Protein AF-A0A939M098-F1 (afdb_monomer_lite)

Secondary structure (DSSP, 8-state):
---------------EEEEETTEEEEEETTEEEEE-EEEEEEEETTEEEEEETTEEEE---

Structure (mmCIF, N/CA/C/O backbone):
data_AF-A0A939M098-F1
#
_entry.id   AF-A0A939M098-F1
#
loop_
_atom_site.group_PDB
_atom_site.id
_atom_site.type_symbol
_atom_site.label_atom_id
_atom_site.label_alt_id
_atom_site.label_comp_id
_atom_site.label_asym_id
_atom_site.label_entity_id
_atom_site.label_seq_id
_atom_site.pdbx_PDB_ins_code
_atom_site.Cartn_x
_atom_site.Cartn_y
_atom_site.Cartn_z
_atom_site.occupancy
_atom_site.B_iso_or_equiv
_atom_site.auth_seq_id
_atom_site.auth_comp_id
_atom_site.auth_asym_id
_atom_site.auth_atom_id
_atom_site.pdbx_PDB_model_num
ATOM 1 N N . MET A 1 1 ? -4.900 -31.941 13.733 1.00 40.88 1 MET A N 1
ATOM 2 C CA . MET A 1 1 ? -4.528 -31.394 12.410 1.00 40.88 1 MET A CA 1
ATOM 3 C C . MET A 1 1 ? -4.673 -29.878 12.454 1.00 40.88 1 MET A C 1
ATOM 5 O O . MET A 1 1 ? -5.801 -29.409 12.488 1.00 40.88 1 MET A O 1
ATOM 9 N N . ASN A 1 2 ? -3.575 -29.119 12.466 1.00 40.53 2 ASN A N 1
ATOM 10 C CA . ASN A 1 2 ? -3.626 -27.654 12.433 1.00 40.53 2 ASN A CA 1
ATOM 11 C C . ASN A 1 2 ? -3.343 -27.204 10.996 1.00 40.53 2 ASN A C 1
ATOM 13 O O . ASN A 1 2 ? -2.228 -27.378 10.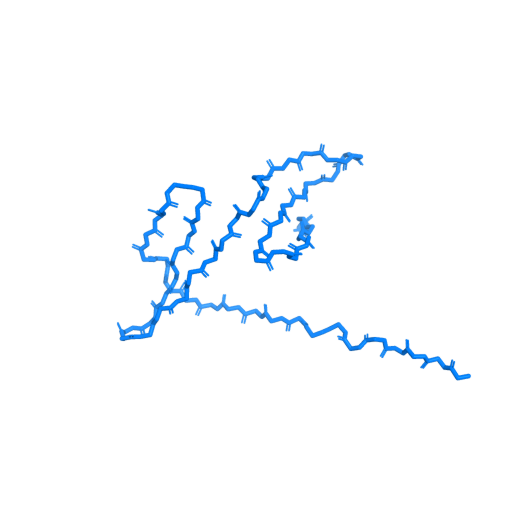511 1.00 40.53 2 ASN A O 1
ATOM 17 N N . ARG A 1 3 ? -4.347 -26.671 10.291 1.00 53.91 3 ARG A N 1
ATOM 18 C CA . ARG A 1 3 ? -4.121 -25.967 9.024 1.00 53.91 3 ARG A CA 1
ATOM 19 C C . ARG A 1 3 ? -3.577 -24.586 9.373 1.00 53.91 3 ARG A C 1
ATOM 21 O O . ARG A 1 3 ? -4.351 -23.671 9.624 1.00 53.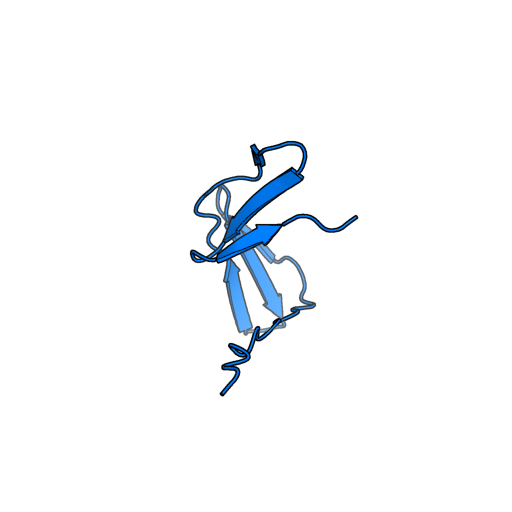91 3 ARG A O 1
ATOM 28 N N . ALA A 1 4 ? -2.256 -24.451 9.429 1.00 49.25 4 ALA A N 1
ATOM 29 C CA . ALA A 1 4 ? -1.636 -23.146 9.267 1.00 49.25 4 ALA A CA 1
ATOM 30 C C . ALA A 1 4 ? -1.946 -22.711 7.829 1.00 49.25 4 ALA A C 1
ATOM 32 O O . ALA A 1 4 ? -1.343 -23.218 6.884 1.00 49.25 4 ALA A O 1
ATOM 33 N N . GLY A 1 5 ? -2.973 -21.877 7.644 1.00 51.56 5 GLY A N 1
ATOM 34 C CA . GLY A 1 5 ? -3.175 -21.198 6.369 1.00 51.56 5 GLY A CA 1
ATOM 35 C C . GLY A 1 5 ? -1.894 -20.431 6.074 1.00 51.56 5 GLY A C 1
ATOM 36 O O . GLY A 1 5 ? -1.438 -19.672 6.925 1.00 51.56 5 GLY A O 1
ATOM 37 N N . ALA A 1 6 ? -1.259 -20.701 4.937 1.00 59.56 6 ALA A N 1
ATOM 38 C CA . ALA A 1 6 ? -0.047 -20.001 4.553 1.00 59.56 6 ALA A CA 1
ATOM 39 C C . ALA A 1 6 ? -0.391 -18.515 4.379 1.00 59.56 6 ALA A C 1
ATOM 41 O O . ALA A 1 6 ? -0.956 -18.116 3.366 1.00 59.56 6 ALA A O 1
ATOM 42 N N . THR A 1 7 ? -0.100 -17.694 5.386 1.00 60.16 7 THR A N 1
ATOM 43 C CA . THR A 1 7 ? -0.090 -16.240 5.248 1.00 60.16 7 THR A CA 1
ATOM 44 C C . THR A 1 7 ? 1.136 -15.887 4.424 1.00 60.16 7 THR A C 1
ATOM 46 O O . THR A 1 7 ? 2.234 -15.718 4.954 1.00 60.16 7 THR A O 1
ATOM 49 N N . THR A 1 8 ? 0.975 -15.873 3.105 1.00 63.66 8 THR A N 1
ATOM 50 C CA . THR A 1 8 ? 2.006 -15.400 2.187 1.00 63.66 8 THR A CA 1
ATOM 51 C C . THR A 1 8 ? 2.064 -13.882 2.285 1.00 63.66 8 THR A C 1
ATOM 53 O O . THR A 1 8 ? 1.259 -13.178 1.687 1.00 63.66 8 THR A O 1
ATOM 56 N N . THR A 1 9 ? 3.011 -13.372 3.065 1.00 66.81 9 THR A N 1
ATOM 57 C CA . THR A 1 9 ? 3.338 -11.946 3.068 1.00 66.81 9 THR A CA 1
ATOM 58 C C . THR A 1 9 ? 4.180 -11.637 1.836 1.00 66.81 9 THR A C 1
ATOM 60 O O . THR A 1 9 ? 5.262 -12.199 1.663 1.00 66.81 9 THR A O 1
ATOM 63 N N . THR A 1 10 ? 3.702 -10.739 0.979 1.00 68.62 10 THR A N 1
ATOM 64 C CA . THR A 1 10 ? 4.466 -10.225 -0.162 1.00 68.62 10 THR A CA 1
ATOM 65 C C . THR A 1 10 ? 4.870 -8.785 0.119 1.00 68.62 10 THR A C 1
ATOM 67 O O . THR A 1 10 ? 4.018 -7.922 0.299 1.00 68.62 10 THR A O 1
ATOM 70 N N . SER A 1 11 ? 6.176 -8.526 0.142 1.00 71.88 11 SER A N 1
ATOM 71 C CA . SER A 1 11 ? 6.733 -7.178 0.273 1.00 71.88 11 SER A CA 1
ATOM 72 C C . SER A 1 11 ? 7.315 -6.745 -1.065 1.00 71.88 11 SER A C 1
ATOM 74 O O . SER A 1 11 ? 8.139 -7.458 -1.638 1.00 71.88 11 SER A O 1
ATOM 76 N N . ILE A 1 12 ? 6.913 -5.573 -1.556 1.00 72.31 12 ILE A N 1
ATOM 77 C CA . ILE A 1 12 ? 7.423 -5.000 -2.806 1.00 72.31 12 ILE A CA 1
ATOM 78 C C . ILE A 1 12 ? 8.176 -3.713 -2.480 1.00 72.31 12 ILE A C 1
ATOM 80 O O . ILE A 1 12 ? 7.643 -2.824 -1.820 1.00 72.31 12 ILE A O 1
ATOM 84 N N . ASN A 1 13 ? 9.416 -3.609 -2.955 1.00 76.94 13 ASN A N 1
ATOM 85 C CA . ASN A 1 13 ? 10.208 -2.386 -2.886 1.00 76.94 13 ASN A CA 1
ATOM 86 C C . ASN A 1 13 ? 10.467 -1.903 -4.317 1.00 76.94 13 ASN A C 1
ATOM 88 O O . ASN A 1 13 ? 11.331 -2.428 -5.016 1.00 76.94 13 ASN A O 1
ATOM 92 N N . ALA A 1 14 ? 9.643 -0.969 -4.783 1.00 81.94 14 ALA A N 1
ATOM 93 C CA . ALA A 1 14 ? 9.709 -0.430 -6.134 1.00 81.94 14 ALA A CA 1
ATOM 94 C C . ALA A 1 14 ? 9.423 1.080 -6.118 1.00 81.94 14 ALA A C 1
ATOM 96 O O . ALA A 1 14 ? 8.703 1.549 -5.232 1.00 81.94 14 ALA A O 1
ATOM 97 N N . PRO A 1 15 ? 9.944 1.847 -7.097 1.00 85.75 15 PRO A N 1
ATOM 98 C CA . PRO A 1 15 ? 9.631 3.262 -7.220 1.00 85.75 15 PRO A CA 1
ATOM 99 C C . PRO A 1 15 ? 8.131 3.479 -7.409 1.00 85.75 15 PRO A C 1
ATOM 101 O O . PRO A 1 15 ? 7.495 2.827 -8.246 1.00 85.75 15 PRO A O 1
ATOM 104 N N . LEU A 1 16 ? 7.590 4.439 -6.664 1.00 87.31 16 LEU A N 1
ATOM 105 C CA . LEU A 1 16 ? 6.263 4.977 -6.912 1.00 87.31 16 LEU A CA 1
ATOM 106 C C . LEU A 1 16 ? 6.275 5.707 -8.260 1.00 87.31 16 LEU A C 1
ATOM 108 O O . LEU A 1 16 ? 7.059 6.633 -8.459 1.00 87.31 16 LEU A O 1
ATOM 112 N N . ARG A 1 17 ? 5.420 5.279 -9.190 1.00 86.94 17 ARG A N 1
ATOM 113 C CA . ARG A 1 17 ? 5.327 5.875 -10.529 1.00 86.94 17 ARG A CA 1
ATOM 114 C C . ARG A 1 17 ? 4.323 7.009 -10.570 1.00 86.94 17 ARG A C 1
ATOM 116 O O . ARG A 1 17 ? 4.629 8.069 -11.105 1.00 86.94 17 ARG A O 1
ATOM 123 N N . ARG A 1 18 ? 3.116 6.758 -10.060 1.00 87.19 18 ARG A N 1
ATOM 124 C CA . ARG A 1 18 ? 1.994 7.702 -10.077 1.00 87.19 18 ARG A CA 1
ATOM 125 C C . ARG A 1 18 ? 0.879 7.263 -9.132 1.00 87.19 18 ARG A C 1
ATOM 127 O O . ARG A 1 18 ? 0.827 6.100 -8.734 1.00 87.19 18 ARG A O 1
ATOM 134 N N . PHE A 1 19 ? -0.017 8.197 -8.844 1.00 86.69 19 PHE A N 1
ATOM 135 C CA . PHE A 1 19 ? -1.309 7.937 -8.217 1.00 86.69 19 PHE A CA 1
ATOM 136 C C . PHE A 1 19 ? -2.411 8.018 -9.276 1.00 86.69 19 PHE A C 1
ATOM 138 O O . PHE A 1 19 ? -2.379 8.899 -10.136 1.00 86.69 19 PHE A O 1
ATOM 145 N N . GLU A 1 20 ? -3.369 7.102 -9.212 1.00 84.06 20 GLU A N 1
ATOM 146 C CA . GLU A 1 20 ? -4.569 7.070 -10.049 1.00 84.06 20 GLU A CA 1
ATOM 147 C C . GLU A 1 20 ? -5.788 7.133 -9.123 1.00 84.06 20 GLU A C 1
ATOM 149 O O . GLU A 1 20 ? -6.298 6.114 -8.668 1.00 84.06 20 GLU A O 1
ATOM 154 N N . GLY A 1 21 ? -6.212 8.355 -8.780 1.00 85.12 21 GLY A N 1
ATOM 155 C CA . GLY A 1 21 ? -7.233 8.569 -7.751 1.00 85.12 21 GLY A CA 1
ATOM 156 C C . GLY A 1 21 ? -6.733 8.110 -6.380 1.00 85.12 21 GLY A C 1
ATOM 157 O O . GLY A 1 21 ? -5.711 8.607 -5.906 1.00 85.12 21 GLY A O 1
ATOM 158 N N . ASP A 1 22 ? -7.433 7.147 -5.780 1.00 83.12 22 ASP A N 1
ATOM 159 C CA . ASP A 1 22 ? -7.050 6.507 -4.514 1.00 83.12 22 ASP A CA 1
ATOM 160 C C . ASP A 1 22 ? -6.038 5.359 -4.700 1.00 83.12 22 ASP A C 1
ATOM 162 O O . ASP A 1 22 ? -5.498 4.835 -3.727 1.00 83.12 22 ASP A O 1
ATOM 166 N N . HIS A 1 23 ? -5.763 4.957 -5.943 1.00 84.62 23 HIS A N 1
ATOM 167 C CA . HIS A 1 23 ? -4.867 3.854 -6.282 1.00 84.62 23 HIS A CA 1
ATOM 168 C C . HIS A 1 23 ? -3.432 4.339 -6.493 1.00 84.62 23 HIS A C 1
ATOM 170 O O . HIS A 1 23 ? -3.184 5.488 -6.872 1.00 84.62 23 HIS A O 1
ATOM 176 N N . PHE A 1 24 ? -2.459 3.450 -6.299 1.00 87.25 24 PHE A N 1
ATOM 177 C CA . PHE A 1 24 ? -1.052 3.766 -6.534 1.00 87.25 24 PHE A CA 1
ATOM 178 C C . PHE A 1 24 ? -0.398 2.737 -7.447 1.00 87.25 24 PHE A C 1
ATOM 180 O O . PHE A 1 24 ? -0.580 1.529 -7.308 1.00 87.25 24 PHE A O 1
ATOM 187 N N . VAL A 1 25 ? 0.385 3.239 -8.400 1.00 86.50 25 VAL A N 1
ATOM 188 C CA . VAL A 1 25 ? 1.117 2.419 -9.362 1.00 86.50 25 VAL A CA 1
ATOM 189 C C . VAL A 1 25 ? 2.589 2.460 -8.996 1.00 86.50 25 VAL A C 1
ATOM 191 O O . VAL A 1 25 ? 3.207 3.529 -8.972 1.00 86.50 25 VAL A O 1
ATOM 194 N N . VAL A 1 26 ? 3.173 1.294 -8.749 1.00 89.25 26 VAL A N 1
ATOM 195 C CA . VAL A 1 26 ? 4.618 1.134 -8.546 1.00 89.25 26 VAL A CA 1
ATOM 196 C C . VAL A 1 26 ? 5.217 0.372 -9.717 1.00 89.25 26 VAL A C 1
ATOM 198 O O . VAL A 1 26 ? 4.519 -0.357 -10.419 1.00 89.25 26 VAL A O 1
ATOM 201 N N . GLY A 1 27 ? 6.515 0.512 -9.965 1.00 86.69 27 GLY A N 1
ATOM 202 C CA . GLY A 1 27 ? 7.139 -0.308 -10.998 1.00 86.69 27 GLY A CA 1
ATOM 203 C C . GLY A 1 27 ? 8.580 0.034 -11.322 1.00 86.69 27 GLY A C 1
ATOM 204 O O . GLY A 1 27 ? 9.021 1.171 -11.159 1.00 86.69 27 GLY A O 1
ATOM 205 N N . ILE A 1 28 ? 9.295 -0.945 -11.869 1.00 84.19 28 ILE A N 1
ATOM 206 C CA . ILE A 1 28 ? 10.713 -0.864 -12.229 1.00 84.19 28 ILE A CA 1
ATOM 207 C C . ILE A 1 28 ? 10.846 -1.024 -13.748 1.00 84.19 28 ILE A C 1
ATOM 209 O O . ILE A 1 28 ? 10.325 -1.975 -14.324 1.00 84.19 28 ILE A O 1
ATOM 213 N N . ALA A 1 29 ? 11.561 -0.098 -14.398 1.00 83.75 29 ALA A N 1
ATOM 214 C CA . ALA A 1 29 ? 11.811 -0.091 -15.847 1.00 83.75 29 ALA A CA 1
ATOM 215 C C . ALA A 1 29 ? 10.539 -0.259 -16.712 1.00 83.75 29 ALA A C 1
ATOM 217 O O . ALA A 1 29 ? 9.804 0.709 -16.901 1.00 83.75 29 ALA A O 1
ATOM 218 N N . PHE A 1 30 ? 10.256 -1.462 -17.217 1.00 84.44 30 PHE A N 1
ATOM 219 C CA . PHE A 1 30 ? 9.090 -1.751 -18.064 1.00 84.44 30 PHE A CA 1
A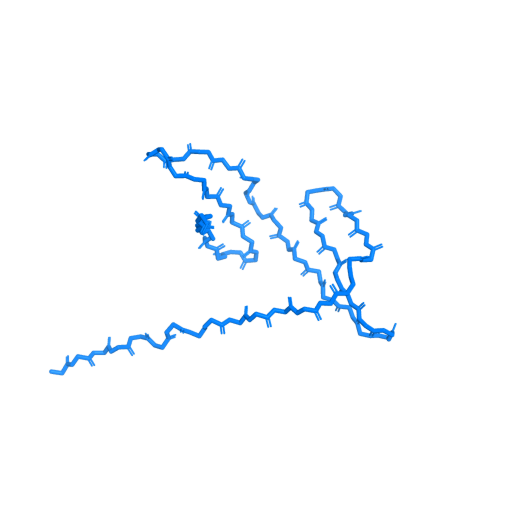TOM 220 C C . PHE A 1 30 ? 7.964 -2.505 -17.337 1.00 84.44 30 PHE A C 1
ATOM 222 O O . PHE A 1 30 ? 6.888 -2.668 -17.903 1.00 84.44 30 PHE A O 1
ATOM 229 N N . LEU A 1 31 ? 8.178 -2.936 -16.088 1.00 84.75 31 LEU A N 1
ATOM 230 C CA . LEU A 1 31 ? 7.177 -3.640 -15.286 1.00 84.75 31 LEU A CA 1
ATOM 231 C C . LEU A 1 31 ? 6.485 -2.670 -14.324 1.00 84.75 31 LEU A C 1
ATOM 233 O O . LEU A 1 31 ? 7.151 -1.879 -13.653 1.00 84.75 31 LEU A O 1
ATOM 237 N N . SER A 1 32 ? 5.157 -2.748 -14.248 1.00 85.44 32 SER A N 1
ATOM 238 C CA . SER A 1 32 ? 4.333 -1.936 -13.346 1.00 85.44 32 SER A CA 1
ATOM 239 C C . SER A 1 32 ? 3.293 -2.816 -12.657 1.00 85.44 32 SER A C 1
ATOM 241 O O . SER A 1 32 ? 2.763 -3.733 -13.280 1.00 85.44 32 SER A O 1
ATOM 243 N N . THR A 1 33 ? 2.987 -2.502 -11.404 1.00 86.38 33 THR A N 1
ATOM 244 C CA . THR A 1 33 ? 1.902 -3.095 -10.623 1.00 86.38 33 THR A CA 1
ATOM 245 C C . THR A 1 33 ? 1.024 -1.960 -10.118 1.00 86.38 33 THR A C 1
ATOM 247 O O . THR A 1 33 ? 1.528 -1.001 -9.528 1.00 86.38 33 THR A O 1
ATOM 250 N N . THR A 1 34 ? -0.275 -2.064 -10.370 1.00 87.81 34 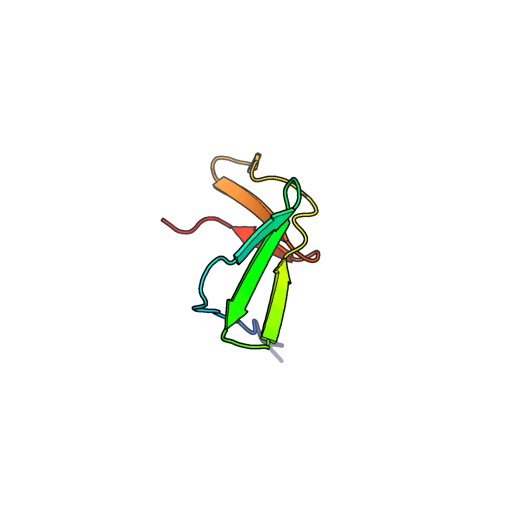THR A N 1
ATOM 251 C CA . THR A 1 34 ? -1.285 -1.155 -9.826 1.00 87.81 34 THR A CA 1
ATOM 252 C C . THR A 1 34 ? -1.874 -1.791 -8.581 1.00 87.81 34 THR A C 1
ATOM 254 O O . THR A 1 34 ? -2.214 -2.968 -8.615 1.00 87.81 34 THR A O 1
ATOM 257 N N . PHE A 1 35 ? -1.970 -1.017 -7.506 1.00 86.56 35 PHE A N 1
ATOM 258 C CA . PHE A 1 35 ? -2.637 -1.415 -6.276 1.00 86.56 35 PHE A CA 1
ATOM 259 C C . PHE A 1 35 ? -3.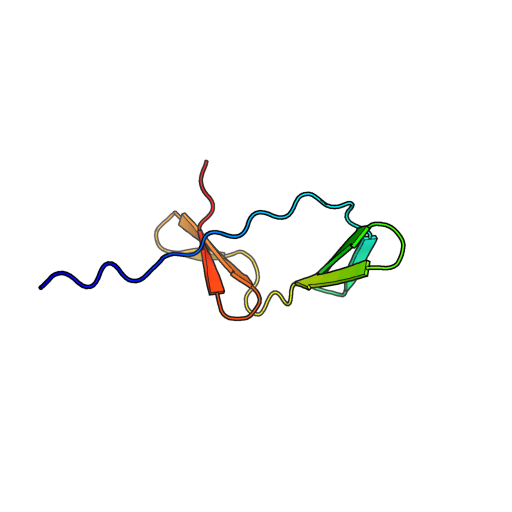985 -0.714 -6.180 1.00 86.56 35 PHE A C 1
ATOM 261 O O . PHE A 1 35 ? -4.045 0.510 -6.001 1.00 86.56 35 PHE A O 1
ATOM 268 N N . GLU A 1 36 ? -5.063 -1.484 -6.288 1.00 88.62 36 GLU A N 1
ATOM 269 C CA . GLU A 1 36 ? -6.421 -0.968 -6.256 1.00 88.62 36 GLU A CA 1
ATOM 270 C C . GLU A 1 36 ? -6.921 -0.872 -4.815 1.00 88.62 36 GLU A C 1
ATOM 272 O O . GLU A 1 36 ? -7.426 -1.818 -4.209 1.00 88.62 36 GLU A O 1
ATOM 277 N N . VAL A 1 37 ? -6.784 0.318 -4.240 1.00 88.75 37 VAL A N 1
ATOM 278 C CA . VAL A 1 37 ? -7.413 0.672 -2.964 1.00 88.75 37 VAL A CA 1
ATOM 279 C C . VAL A 1 37 ? -8.942 0.643 -3.101 1.00 88.75 37 VAL A C 1
ATOM 281 O O . VAL A 1 37 ? -9.553 1.591 -3.583 1.00 88.75 37 VAL A O 1
ATOM 284 N N . SER A 1 38 ? -9.566 -0.454 -2.670 1.00 87.12 38 SER A N 1
ATOM 285 C CA . SER A 1 38 ? -11.028 -0.615 -2.655 1.00 87.12 38 SER A CA 1
ATOM 286 C C . SER A 1 38 ? -11.678 0.129 -1.489 1.00 87.12 38 SER A C 1
ATOM 288 O O . SER A 1 38 ? -12.836 0.533 -1.561 1.00 87.12 38 SER A O 1
ATOM 290 N N . THR A 1 39 ? -10.952 0.294 -0.383 1.00 87.50 39 THR A N 1
ATOM 291 C CA . THR A 1 39 ? -11.408 1.091 0.758 1.00 87.50 39 THR A CA 1
ATOM 292 C C . THR A 1 39 ? -10.262 1.964 1.236 1.00 87.50 39 THR A C 1
ATOM 29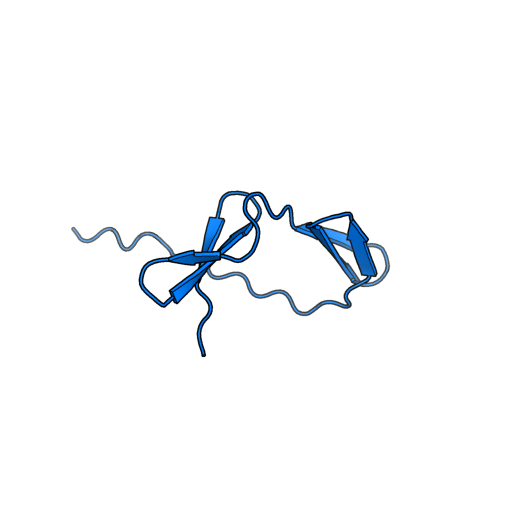4 O O . THR A 1 39 ? -9.213 1.417 1.602 1.00 87.50 39 THR A O 1
ATOM 297 N N . PRO A 1 40 ? -10.442 3.299 1.253 1.00 86.88 40 PRO A N 1
ATOM 298 C CA . PRO A 1 40 ? -9.399 4.211 1.685 1.00 86.88 40 PRO A CA 1
ATOM 299 C C . PRO A 1 40 ? -9.013 3.940 3.145 1.00 86.88 40 PRO A C 1
ATOM 301 O O . PRO A 1 40 ? -9.781 3.318 3.894 1.00 86.88 40 PRO A O 1
ATOM 304 N N . PRO A 1 41 ? -7.823 4.396 3.569 1.00 88.06 41 PRO A N 1
ATOM 305 C CA . PRO A 1 41 ? -7.375 4.207 4.933 1.00 88.06 41 PRO A CA 1
ATOM 306 C C . PRO A 1 41 ? -8.380 4.829 5.903 1.00 88.06 41 PRO A C 1
ATOM 308 O O . PRO A 1 41 ? -8.645 6.029 5.858 1.00 88.06 41 PRO A O 1
ATOM 311 N N . HIS A 1 42 ? -8.931 4.002 6.781 1.00 88.81 42 HIS A N 1
ATOM 312 C CA . HIS A 1 42 ? -9.917 4.383 7.781 1.00 88.81 42 HIS A CA 1
ATOM 313 C C . HIS A 1 42 ? -9.532 3.801 9.136 1.00 88.81 42 HIS A C 1
ATOM 315 O O . HIS A 1 42 ? -8.759 2.846 9.244 1.00 88.81 42 HIS A O 1
ATOM 321 N N . GLN A 1 43 ? -10.045 4.416 10.195 1.00 90.25 43 GLN A N 1
ATOM 322 C CA . GLN A 1 43 ? -9.779 3.968 11.549 1.00 90.25 43 GLN A CA 1
ATOM 323 C C . GLN A 1 43 ? -10.929 3.089 12.034 1.00 90.25 43 GLN A C 1
ATOM 325 O O . GLN A 1 43 ? -12.068 3.541 12.125 1.00 90.25 43 GLN A O 1
ATOM 330 N N . GLU A 1 44 ? -10.614 1.849 12.391 1.00 89.38 44 GLU A N 1
ATOM 331 C CA . GLU A 1 44 ? -11.563 0.893 12.952 1.00 89.38 44 GLU A CA 1
ATOM 332 C C . GLU A 1 44 ? -11.016 0.368 14.280 1.00 89.38 44 GLU A C 1
ATOM 334 O O . GLU A 1 44 ? -9.878 -0.096 14.361 1.00 89.38 44 GLU A O 1
ATOM 339 N N . ALA A 1 45 ? -11.809 0.490 15.349 1.00 86.50 45 ALA A N 1
ATOM 340 C CA . ALA A 1 45 ? -11.429 0.059 16.700 1.00 86.50 45 ALA A CA 1
ATOM 341 C C . ALA A 1 45 ? -10.042 0.578 17.158 1.00 86.50 45 ALA A C 1
ATOM 343 O O . ALA A 1 45 ? -9.275 -0.129 17.809 1.00 86.50 45 ALA A O 1
ATOM 344 N N . GLY A 1 46 ? -9.696 1.817 16.788 1.00 88.94 46 GLY A N 1
ATOM 345 C CA . GLY A 1 46 ? -8.413 2.448 17.125 1.00 88.94 46 GLY A CA 1
ATOM 346 C C . GLY A 1 46 ? -7.238 2.063 16.218 1.00 88.94 46 GLY A C 1
ATOM 347 O O . GLY A 1 46 ? -6.182 2.686 16.318 1.00 88.94 46 GLY A O 1
ATOM 348 N N . THR A 1 47 ? -7.421 1.123 15.289 1.00 88.94 47 THR A N 1
ATOM 349 C CA . THR A 1 47 ? -6.384 0.679 14.351 1.00 88.94 47 THR A CA 1
ATOM 350 C C . THR A 1 47 ? -6.643 1.230 12.952 1.00 88.94 47 THR A C 1
ATOM 352 O O . THR A 1 47 ? -7.784 1.300 12.503 1.00 88.94 47 THR A O 1
ATOM 355 N N . TRP A 1 48 ? -5.586 1.643 12.252 1.00 91.31 48 TRP A N 1
ATOM 356 C CA . TRP A 1 48 ? -5.699 2.061 10.854 1.00 91.31 48 TRP A CA 1
ATOM 357 C C . TRP A 1 48 ? -5.752 0.840 9.943 1.00 91.31 48 TRP A C 1
ATOM 359 O O . TRP A 1 48 ? -4.830 0.018 9.959 1.00 91.31 48 TRP A O 1
ATOM 369 N N . LYS A 1 49 ? -6.814 0.762 9.146 1.00 91.56 49 LYS A N 1
ATOM 370 C CA . LYS A 1 49 ? -7.069 -0.289 8.167 1.00 91.56 49 LYS A CA 1
ATOM 371 C C . LYS A 1 49 ? -7.241 0.301 6.773 1.00 91.56 49 LYS A C 1
ATOM 373 O O . LYS A 1 49 ? -7.671 1.441 6.629 1.00 91.56 49 LYS A O 1
ATOM 378 N N . MET A 1 50 ? -6.910 -0.470 5.749 1.00 91.94 50 MET A N 1
ATOM 379 C CA . MET A 1 50 ? -7.144 -0.148 4.338 1.00 91.94 50 MET A CA 1
ATOM 380 C C . MET A 1 50 ? -7.437 -1.452 3.597 1.00 91.94 50 MET A C 1
ATOM 382 O O . MET A 1 50 ? -6.880 -2.481 3.964 1.00 91.94 50 MET A O 1
ATOM 386 N N . VAL A 1 51 ? -8.265 -1.425 2.554 1.00 90.31 51 VAL A N 1
ATOM 387 C CA . VAL A 1 51 ? -8.465 -2.596 1.686 1.00 90.31 51 VAL A CA 1
ATOM 388 C C . VAL A 1 51 ? -7.806 -2.330 0.342 1.00 90.31 51 VAL A C 1
ATOM 390 O O . VAL A 1 51 ? -8.176 -1.373 -0.339 1.00 90.31 51 VAL A O 1
ATOM 393 N N . VAL A 1 52 ? -6.843 -3.171 -0.028 1.00 88.06 52 VAL A N 1
ATOM 394 C CA . VAL A 1 52 ? -6.091 -3.086 -1.287 1.00 88.06 52 VAL A CA 1
ATOM 395 C C . VAL A 1 52 ? -6.208 -4.416 -2.013 1.00 88.06 52 VAL A C 1
ATOM 397 O O . VAL A 1 52 ? -5.926 -5.452 -1.419 1.00 88.06 52 VAL A O 1
ATOM 400 N N . ASP A 1 53 ? -6.664 -4.396 -3.265 1.00 85.69 53 ASP A N 1
ATOM 401 C CA . ASP A 1 53 ? -6.905 -5.592 -4.086 1.00 85.69 53 ASP A CA 1
ATOM 402 C C . ASP A 1 53 ? -7.771 -6.653 -3.364 1.00 85.69 53 ASP A C 1
ATOM 404 O O . ASP A 1 53 ? -7.574 -7.860 -3.498 1.00 85.69 53 ASP A O 1
ATOM 408 N N . GLY A 1 54 ? -8.718 -6.202 -2.530 1.00 85.06 54 GLY A N 1
ATOM 409 C CA . GLY A 1 54 ? -9.576 -7.063 -1.705 1.00 85.06 54 GLY A CA 1
ATOM 410 C C . GLY A 1 54 ? -8.930 -7.623 -0.429 1.00 85.06 54 GLY A C 1
ATOM 411 O O . GLY A 1 54 ? -9.592 -8.346 0.316 1.00 85.06 54 GLY A O 1
ATOM 412 N N . VAL A 1 55 ? -7.672 -7.285 -0.138 1.00 85.69 55 VAL A N 1
ATOM 413 C CA . VAL A 1 55 ? -6.960 -7.680 1.086 1.00 85.69 55 VAL A CA 1
ATOM 414 C C . VAL A 1 55 ? -7.012 -6.552 2.116 1.00 85.69 55 VAL A C 1
ATOM 416 O O . VAL A 1 55 ? -6.613 -5.423 1.836 1.00 85.69 55 VAL A O 1
ATOM 419 N N . GLU A 1 56 ? -7.474 -6.858 3.332 1.00 89.00 56 GLU A N 1
ATOM 420 C CA . GLU A 1 56 ? -7.433 -5.922 4.461 1.00 89.00 56 GLU A CA 1
ATOM 421 C C . GLU A 1 56 ? -6.004 -5.818 5.014 1.00 89.00 56 GLU A C 1
ATOM 423 O O . GLU A 1 56 ? -5.431 -6.782 5.526 1.00 89.00 56 GLU A O 1
ATOM 428 N N . LEU A 1 57 ? -5.429 -4.624 4.917 1.00 86.81 57 LEU A N 1
ATOM 429 C CA . LEU A 1 57 ? -4.126 -4.271 5.456 1.00 86.81 57 LEU A CA 1
ATOM 430 C C . LEU A 1 57 ? -4.303 -3.510 6.766 1.00 86.81 57 LEU A C 1
ATOM 432 O O . LEU A 1 57 ? -5.080 -2.560 6.855 1.00 86.81 57 LEU A O 1
ATOM 436 N N . THR A 1 58 ? -3.531 -3.905 7.776 1.00 88.88 58 THR A N 1
ATOM 437 C CA . THR A 1 58 ? -3.474 -3.226 9.074 1.00 88.88 58 THR A CA 1
ATOM 438 C C . THR A 1 58 ? -2.163 -2.465 9.195 1.00 88.88 58 THR A C 1
ATOM 440 O O . THR A 1 58 ? -1.094 -3.027 8.960 1.00 88.88 58 THR A O 1
ATOM 443 N N . ARG A 1 59 ? -2.220 -1.189 9.589 1.00 84.44 59 ARG A N 1
ATOM 444 C CA . ARG A 1 59 ? -1.010 -0.393 9.812 1.00 84.44 59 ARG A CA 1
ATOM 445 C C . ARG A 1 59 ? -0.267 -0.894 11.052 1.00 84.44 59 ARG A C 1
ATOM 447 O O . ARG A 1 59 ? -0.732 -0.691 12.172 1.00 84.44 59 ARG A O 1
ATOM 454 N N . THR A 1 60 ? 0.903 -1.490 10.858 1.00 78.12 60 THR A N 1
ATOM 455 C CA . THR A 1 60 ? 1.856 -1.801 11.931 1.00 78.12 60 THR A CA 1
ATOM 456 C C . THR A 1 60 ? 2.794 -0.615 12.156 1.00 78.12 60 THR A C 1
ATOM 458 O O . THR A 1 60 ? 3.286 -0.038 11.189 1.00 78.12 60 THR A O 1
ATOM 461 N N . HIS A 1 61 ? 2.954 -0.235 13.425 1.00 52.72 61 HIS A N 1
ATOM 462 C CA . HIS A 1 61 ? 3.727 0.914 13.909 1.00 52.72 61 HIS A CA 1
ATOM 463 C C . HIS A 1 61 ? 5.219 0.826 13.568 1.00 52.72 61 HIS A C 1
ATOM 465 O O . HIS A 1 61 ? 5.789 -0.275 13.733 1.00 52.72 61 HIS A O 1
#

Radius of gyration: 14.25 Å; chains: 1; bounding box: 23×40×35 Å

pLDDT: mean 80.51, std 12.99, range [40.53, 91.94]

Organism: NCBI:txid2823807

Foldseek 3Di:
DDPPPPPDDDDDDFDFDDDDDQKTWGDDDPDIDIWDFPAHFDADPNWTWTATPNDIDTDDD

Sequence (61 aa):
MNRAGATTTTSINAPLRRFEGDHFVVGIAFLSTTFEVSTPPHQEAGTWKMVVDGVELTRTH